Protein AF-C8CCP1-F1 (afdb_monomer)

Sequence (88 aa):
DFESKDPENEIIKPCVNGVLNVMRSCAKAKTVKRVVFTSSAGTVNFTDDFKTPGKVFDEDCWTNVELCRNAKMTGWMYFVSKTLAEKA

Solvent-accessible surface area (backbone atoms only — not comparable to full-atom values): 5355 Å² total; per-residue (Å²): 135,80,78,67,98,50,43,59,76,72,42,24,48,49,45,31,53,50,49,53,52,50,54,53,49,41,62,71,65,72,73,67,87,78,86,83,80,86,80,59,73,55,30,32,59,46,37,98,62,56,84,44,88,87,68,80,80,57,92,87,44,54,35,38,52,65,58,35,68,70,65,58,49,93,46,26,61,56,33,40,17,52,34,51,37,73,74,106

Secondary structure (DSSP, 8-state):
----SSHIIIIIHHHHHHHHHHHHHHHHHS----------GGGTS--TTTTSTT----TT----HHHHHHH--TTHHHHHHHHHHHH-

Nearest PDB structures (foldseek):
  2c29-assembly1_D  TM=9.483E-01  e=2.282E-08  Vitis vinifera
  2iod-assembly1_A  TM=9.132E-01  e=3.726E-07  Vitis vinifera
  8fio-assembly1_A  TM=9.259E-01  e=1.165E-05  Sorghum bicolor
  4qtz-assembly1_A  TM=8.952E-01  e=1.207E-04  Medicago truncatula
  5yw4-assembly1_A  TM=8.191E-01  e=2.104E-03  Scheffersomyces stipitis CBS 6054

Organism: NCBI:txid61308

Structure (mmCIF, N/CA/C/O backbone):
data_AF-C8CCP1-F1
#
_entry.id   AF-C8CCP1-F1
#
loop_
_atom_site.group_PDB
_atom_site.id
_atom_site.type_symbol
_atom_site.label_atom_id
_atom_site.label_alt_id
_atom_site.label_comp_id
_atom_site.label_asym_id
_atom_site.label_entity_id
_atom_site.label_seq_id
_atom_site.pdbx_PDB_ins_code
_atom_site.Cartn_x
_atom_site.Cartn_y
_atom_site.Cartn_z
_atom_site.occupancy
_atom_site.B_iso_or_equiv
_atom_site.auth_seq_id
_atom_site.auth_comp_id
_atom_site.auth_asym_id
_atom_site.auth_atom_id
_atom_site.pdbx_PDB_model_num
ATOM 1 N N . ASP A 1 1 ? 5.322 18.805 -4.629 1.00 62.00 1 ASP A N 1
ATOM 2 C CA . ASP A 1 1 ? 6.727 18.419 -4.473 1.00 62.00 1 ASP A CA 1
ATOM 3 C C . ASP A 1 1 ? 6.768 16.908 -4.293 1.00 62.00 1 ASP A C 1
ATOM 5 O O . ASP A 1 1 ? 6.073 16.409 -3.414 1.00 62.00 1 ASP A O 1
ATOM 9 N N . PHE A 1 2 ? 7.409 16.178 -5.208 1.00 72.44 2 PHE A N 1
ATOM 10 C CA . PHE A 1 2 ? 7.472 14.703 -5.201 1.00 72.44 2 PHE A CA 1
ATOM 11 C C . PHE A 1 2 ? 8.895 14.219 -4.925 1.00 72.44 2 PHE A C 1
ATOM 13 O O . PHE A 1 2 ? 9.266 13.116 -5.325 1.00 72.44 2 PHE A O 1
ATOM 20 N N . GLU A 1 3 ? 9.692 15.037 -4.248 1.00 84.25 3 GLU A N 1
ATOM 21 C CA . GLU A 1 3 ? 11.066 14.715 -3.906 1.00 84.25 3 GLU A CA 1
ATOM 22 C C . GLU A 1 3 ? 11.247 14.744 -2.390 1.00 84.25 3 GLU A C 1
ATOM 24 O O . GLU A 1 3 ? 10.684 15.572 -1.680 1.00 84.25 3 GLU A O 1
ATOM 29 N N . SER A 1 4 ? 12.013 13.784 -1.887 1.00 91.81 4 SER A N 1
ATOM 30 C CA . SER A 1 4 ? 12.428 13.687 -0.493 1.00 91.81 4 SER A CA 1
ATOM 31 C C . SER A 1 4 ? 13.838 13.111 -0.482 1.00 91.81 4 SER A C 1
ATOM 33 O O . SER A 1 4 ? 14.157 12.212 -1.267 1.00 91.81 4 SER A O 1
ATOM 35 N N . LYS A 1 5 ? 14.701 13.652 0.385 1.00 93.31 5 LYS A N 1
ATOM 36 C CA . LYS A 1 5 ? 16.078 13.160 0.554 1.00 93.31 5 LYS A CA 1
ATOM 37 C C . LYS A 1 5 ? 16.128 11.891 1.402 1.00 93.31 5 LYS A C 1
ATOM 39 O O . LYS A 1 5 ? 17.066 11.113 1.261 1.00 93.31 5 LYS A O 1
ATOM 44 N N . ASP A 1 6 ? 15.114 11.679 2.239 1.00 96.06 6 ASP A N 1
ATOM 45 C CA . ASP A 1 6 ? 14.957 10.500 3.085 1.00 96.06 6 ASP A CA 1
ATOM 46 C C . ASP A 1 6 ? 13.502 9.990 3.050 1.00 96.06 6 ASP A C 1
ATOM 48 O O . ASP A 1 6 ? 12.762 10.064 4.036 1.00 96.06 6 ASP A O 1
ATOM 52 N N . PRO A 1 7 ? 13.056 9.455 1.900 1.00 95.81 7 PRO A N 1
ATOM 53 C CA . PRO A 1 7 ? 11.664 9.056 1.708 1.00 95.81 7 PRO A CA 1
ATOM 54 C C . PRO A 1 7 ? 11.242 7.918 2.640 1.00 95.81 7 PRO A C 1
ATOM 56 O O . PRO A 1 7 ? 10.055 7.760 2.929 1.00 95.81 7 PRO A O 1
ATOM 59 N N . GLU A 1 8 ? 12.197 7.125 3.131 1.00 96.75 8 GLU A N 1
ATOM 60 C CA . GLU A 1 8 ? 11.922 6.037 4.061 1.00 96.75 8 GLU A CA 1
ATOM 61 C C . GLU A 1 8 ? 11.442 6.580 5.413 1.00 96.75 8 GLU A C 1
ATOM 63 O O . GLU A 1 8 ? 10.445 6.091 5.949 1.00 96.75 8 GLU A O 1
ATOM 68 N N . ASN A 1 9 ? 12.101 7.615 5.943 1.00 97.69 9 ASN A N 1
ATOM 69 C CA . ASN A 1 9 ? 11.749 8.192 7.241 1.00 97.69 9 ASN A CA 1
ATOM 70 C C . ASN A 1 9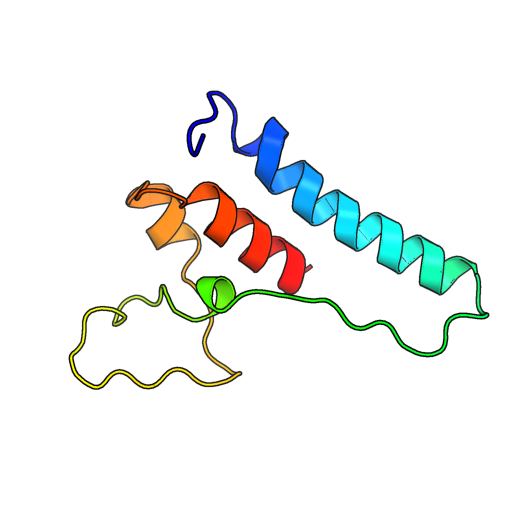 ? 10.756 9.362 7.14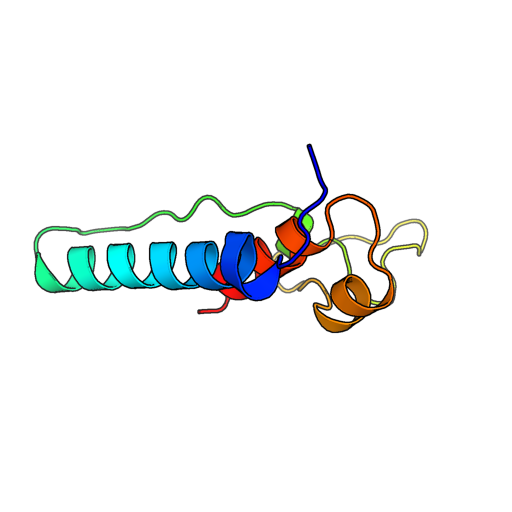8 1.00 97.69 9 ASN A C 1
ATOM 72 O O . ASN A 1 9 ? 10.026 9.591 8.110 1.00 97.69 9 ASN A O 1
ATOM 76 N N . GLU A 1 10 ? 10.674 10.064 6.016 1.00 96.44 10 GLU A N 1
ATOM 77 C CA . GLU A 1 10 ? 9.770 11.212 5.839 1.00 96.44 10 GLU A CA 1
ATOM 78 C C . GLU A 1 10 ? 8.390 10.817 5.293 1.00 96.44 10 GLU A C 1
ATOM 80 O O . GLU A 1 10 ? 7.406 11.508 5.558 1.00 96.44 10 GLU A O 1
ATOM 85 N N . ILE A 1 11 ? 8.286 9.709 4.544 1.00 96.44 11 ILE A N 1
ATOM 86 C CA . ILE A 1 11 ? 7.052 9.346 3.823 1.00 96.44 11 ILE A CA 1
ATOM 87 C C . ILE A 1 11 ? 6.614 7.909 4.118 1.00 96.44 11 ILE A C 1
ATOM 89 O O . ILE A 1 11 ? 5.490 7.692 4.572 1.00 96.44 11 ILE A O 1
ATOM 93 N N . ILE A 1 12 ? 7.478 6.918 3.883 1.00 97.88 12 ILE A N 1
ATOM 94 C CA . ILE A 1 12 ? 7.097 5.498 3.908 1.00 97.88 12 ILE A CA 1
ATOM 95 C C . ILE A 1 12 ? 6.768 5.036 5.331 1.00 97.88 12 ILE A C 1
ATOM 97 O O . ILE A 1 12 ? 5.628 4.647 5.596 1.00 97.88 12 ILE A O 1
ATOM 101 N N . LYS A 1 13 ? 7.719 5.127 6.270 1.00 98.38 13 LYS A N 1
ATOM 102 C CA . LYS A 1 13 ? 7.486 4.722 7.665 1.00 98.38 13 LYS A CA 1
ATOM 103 C C . LYS A 1 13 ? 6.385 5.539 8.343 1.00 98.38 13 LYS A C 1
ATOM 105 O O . LYS A 1 13 ? 5.556 4.916 9.008 1.00 98.38 13 LYS A O 1
ATOM 110 N N . PRO A 1 14 ? 6.315 6.881 8.205 1.00 98.31 14 PRO A N 1
ATOM 111 C CA . PRO A 1 14 ? 5.215 7.648 8.784 1.00 98.31 14 PRO A CA 1
ATOM 112 C C . PRO A 1 14 ? 3.843 7.210 8.273 1.00 98.31 14 PRO A C 1
ATOM 114 O O . PRO A 1 14 ? 2.915 7.102 9.070 1.00 98.31 14 PRO A O 1
ATOM 117 N N . CYS A 1 15 ? 3.714 6.900 6.978 1.00 97.81 15 CYS A N 1
ATOM 118 C CA . CYS A 1 15 ? 2.453 6.430 6.407 1.00 97.81 15 CYS A CA 1
ATOM 119 C C . CYS A 1 15 ? 2.023 5.085 7.012 1.00 97.81 15 CYS A C 1
ATOM 121 O O . CYS A 1 15 ? 0.915 4.981 7.542 1.00 97.81 15 CYS A O 1
ATOM 123 N N . VAL A 1 16 ? 2.919 4.091 7.018 1.00 98.56 16 VAL A N 1
ATOM 124 C CA . VAL A 1 16 ? 2.642 2.753 7.573 1.00 98.56 16 VAL A CA 1
ATOM 125 C C . VAL A 1 16 ? 2.329 2.835 9.069 1.00 98.56 16 VAL A C 1
ATOM 127 O O . VAL A 1 16 ? 1.298 2.345 9.532 1.00 98.56 16 VAL A O 1
ATOM 130 N N . ASN A 1 17 ? 3.182 3.515 9.840 1.00 98.50 17 ASN A N 1
ATOM 131 C CA . ASN A 1 17 ? 2.995 3.652 11.283 1.00 98.50 17 ASN A CA 1
ATOM 132 C C . ASN A 1 17 ? 1.740 4.462 11.626 1.00 98.50 17 ASN A C 1
ATOM 134 O O . ASN A 1 17 ? 1.075 4.157 12.613 1.00 98.50 17 ASN A O 1
ATOM 138 N N . GLY A 1 18 ? 1.398 5.466 10.816 1.00 98.38 18 GLY A N 1
ATOM 139 C CA . GLY A 1 18 ? 0.176 6.248 10.965 1.00 98.38 18 GLY A CA 1
ATOM 140 C C . GLY A 1 18 ? -1.071 5.372 10.886 1.00 98.38 18 GLY A C 1
ATOM 141 O O . GLY A 1 18 ? -1.895 5.408 11.801 1.00 98.38 18 GLY A O 1
ATOM 142 N N . VAL A 1 19 ? -1.171 4.526 9.853 1.00 98.25 19 VAL A N 1
ATOM 143 C CA . VAL A 1 19 ? -2.290 3.580 9.700 1.00 98.25 19 VAL A CA 1
ATOM 144 C C . VAL A 1 19 ? -2.341 2.609 10.876 1.00 98.25 19 VAL A C 1
ATOM 146 O O . VAL A 1 19 ? -3.368 2.522 11.549 1.00 98.25 19 VAL A O 1
ATOM 149 N N . LEU A 1 20 ? -1.224 1.957 11.212 1.00 98.50 20 LEU A N 1
ATOM 150 C CA . LEU A 1 20 ? -1.172 1.006 12.326 1.00 98.50 20 LEU A CA 1
ATOM 151 C C . LEU A 1 20 ? -1.5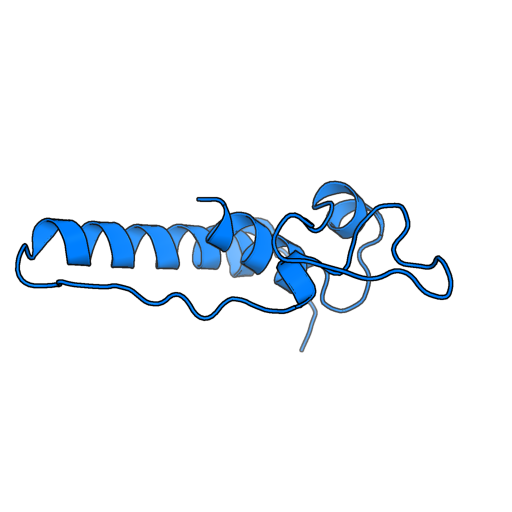65 1.642 13.668 1.00 98.50 20 LEU A C 1
ATOM 153 O O . LEU A 1 20 ? -2.252 1.018 14.477 1.00 98.50 20 LEU A O 1
ATOM 157 N N . ASN A 1 21 ? -1.168 2.889 13.917 1.00 98.62 21 ASN A N 1
ATOM 158 C CA . ASN A 1 21 ? -1.522 3.603 15.143 1.00 98.62 21 ASN A CA 1
ATOM 159 C C . ASN A 1 21 ? -3.020 3.919 15.222 1.00 98.62 21 ASN A C 1
ATOM 161 O O . ASN A 1 21 ? -3.618 3.759 16.292 1.00 98.62 21 ASN A O 1
ATOM 165 N N . VAL A 1 22 ? -3.644 4.308 14.105 1.00 98.25 22 VAL A N 1
ATOM 166 C CA . VAL A 1 22 ? -5.102 4.492 14.031 1.00 98.25 22 VAL A CA 1
ATOM 167 C C . VAL A 1 22 ? -5.814 3.164 14.281 1.00 98.25 22 VAL A C 1
ATOM 169 O O . VAL A 1 22 ? -6.673 3.099 15.159 1.00 98.25 22 VAL A O 1
ATOM 172 N N . MET A 1 23 ? -5.400 2.083 13.612 1.00 98.06 23 MET A N 1
ATOM 173 C CA . MET A 1 23 ? -6.006 0.754 13.773 1.00 98.06 23 MET A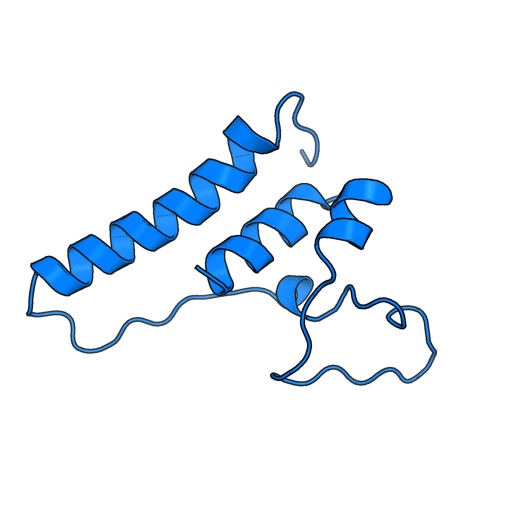 CA 1
ATOM 174 C C . MET A 1 23 ? -5.915 0.247 15.218 1.00 98.06 23 M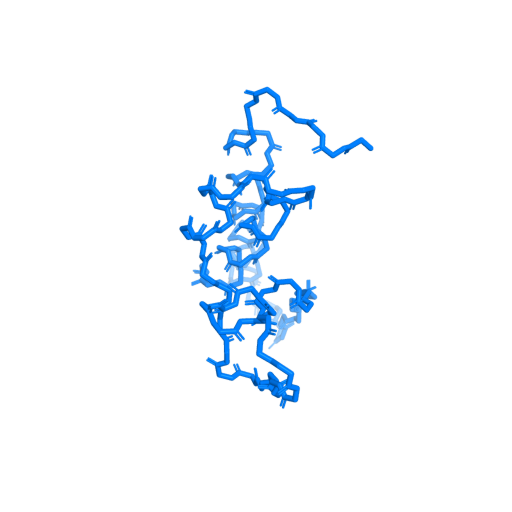ET A C 1
ATOM 176 O O . MET A 1 23 ? -6.917 -0.189 15.792 1.00 98.06 23 MET A O 1
ATOM 180 N N . ARG A 1 24 ? -4.745 0.385 15.859 1.00 98.44 24 ARG A N 1
ATOM 181 C CA . ARG A 1 24 ? -4.556 0.053 17.283 1.00 98.44 24 ARG A CA 1
ATOM 182 C C . ARG A 1 24 ? -5.452 0.892 18.193 1.00 98.44 24 ARG A C 1
ATOM 184 O O . ARG A 1 24 ? -5.997 0.367 19.162 1.00 98.44 24 ARG A O 1
ATOM 191 N N . SER A 1 25 ? -5.628 2.176 17.886 1.00 98.50 25 SER A N 1
ATOM 192 C CA . SER A 1 25 ? -6.496 3.071 18.660 1.00 98.50 25 SER A CA 1
ATOM 193 C C . SER A 1 25 ? -7.969 2.681 18.530 1.00 98.50 25 SER A C 1
ATOM 195 O O . SER A 1 25 ? -8.666 2.592 19.541 1.00 98.50 25 SER A O 1
ATOM 197 N N . CYS A 1 26 ? -8.430 2.360 17.316 1.00 98.25 26 CYS A N 1
ATOM 198 C CA . CYS A 1 26 ? -9.778 1.846 17.069 1.00 98.25 26 CYS A CA 1
ATOM 199 C C . CYS A 1 26 ? -10.030 0.537 17.832 1.00 98.25 26 CYS A C 1
ATOM 201 O O . CYS A 1 26 ? -11.050 0.412 18.512 1.00 98.25 26 CYS A O 1
ATOM 203 N N . ALA A 1 27 ? -9.077 -0.401 17.788 1.00 97.69 27 ALA A N 1
ATOM 204 C CA . ALA A 1 27 ? -9.160 -1.662 18.523 1.00 97.69 27 ALA A CA 1
ATOM 205 C C . ALA A 1 27 ? -9.208 -1.443 20.046 1.00 97.69 27 ALA A C 1
ATOM 207 O O . ALA A 1 27 ? -10.020 -2.055 20.742 1.00 97.69 27 ALA A O 1
ATOM 208 N N . LYS A 1 28 ? -8.385 -0.524 20.572 1.00 98.50 28 LYS A N 1
ATOM 209 C CA . LYS A 1 28 ? -8.362 -0.174 22.000 1.00 98.50 28 LYS A CA 1
ATOM 210 C C . LYS A 1 28 ? -9.664 0.482 22.465 1.00 98.50 28 LYS A C 1
ATOM 212 O O . LYS A 1 28 ? -10.093 0.223 23.587 1.00 98.50 28 LYS A O 1
ATOM 217 N N . ALA A 1 29 ? -10.285 1.314 21.629 1.00 9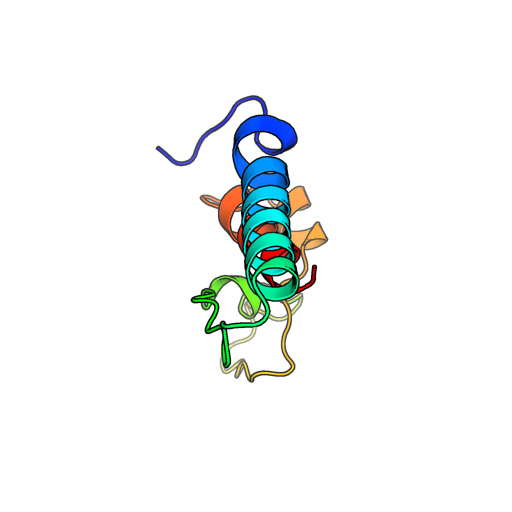8.38 29 ALA A N 1
ATOM 218 C CA . ALA A 1 29 ? -11.512 2.027 21.974 1.00 98.38 29 ALA A CA 1
ATOM 219 C C . ALA A 1 29 ? -12.713 1.091 22.184 1.00 98.38 29 ALA A C 1
ATOM 221 O O . ALA A 1 29 ? -13.622 1.441 22.931 1.00 98.38 29 ALA A O 1
ATOM 222 N N . LYS A 1 30 ? -12.736 -0.085 21.535 1.00 96.44 30 LYS A N 1
ATOM 223 C CA . LYS A 1 30 ? -13.832 -1.080 21.578 1.00 96.44 30 LYS A CA 1
ATOM 224 C C . LYS A 1 30 ? -15.217 -0.568 21.135 1.00 96.44 30 LYS A C 1
ATOM 226 O O . LYS A 1 30 ? -16.174 -1.334 21.136 1.00 96.44 30 LYS A O 1
ATOM 231 N N . THR A 1 31 ? -15.337 0.698 20.736 1.00 98.38 31 THR A N 1
ATOM 232 C CA . THR A 1 31 ? -16.576 1.333 20.252 1.00 98.38 31 THR A CA 1
ATOM 233 C C . THR A 1 31 ? -16.641 1.435 18.727 1.00 98.38 31 THR A C 1
ATOM 235 O O . THR A 1 31 ? -17.725 1.592 18.163 1.00 98.38 31 THR A O 1
ATOM 238 N N . VAL A 1 32 ? -15.497 1.333 18.041 1.00 98.25 32 VAL A N 1
ATOM 239 C CA . VAL A 1 32 ? -15.408 1.407 16.577 1.00 98.25 32 VAL A CA 1
ATOM 240 C C . VAL A 1 32 ? -15.874 0.088 15.967 1.00 98.25 32 VAL A C 1
ATOM 242 O O . VAL A 1 32 ? -15.294 -0.961 16.229 1.00 98.25 32 VAL A O 1
ATOM 245 N N . LYS A 1 33 ? -16.917 0.144 15.132 1.00 98.06 33 LYS A N 1
ATOM 246 C CA . LYS A 1 33 ? -17.522 -1.048 14.507 1.00 98.06 33 LYS A CA 1
ATOM 247 C C . LYS A 1 33 ? -16.924 -1.409 13.149 1.00 98.06 33 LYS A C 1
ATOM 249 O O . LYS A 1 33 ? -16.955 -2.569 12.755 1.00 98.06 33 LYS A O 1
ATOM 254 N N . ARG A 1 34 ? -16.446 -0.415 12.402 1.00 98.06 34 ARG A N 1
ATOM 255 C CA . ARG A 1 34 ? -15.904 -0.582 11.051 1.00 98.06 34 ARG A CA 1
ATOM 256 C C . ARG A 1 34 ? -14.885 0.511 10.784 1.00 98.06 34 ARG A C 1
ATOM 258 O O . ARG A 1 34 ? -15.134 1.667 11.117 1.00 98.06 34 ARG A O 1
ATOM 265 N N . VAL A 1 35 ? -13.782 0.134 10.152 1.00 97.38 35 VAL A N 1
ATOM 266 C CA . VAL A 1 35 ? -12.801 1.064 9.592 1.00 97.38 35 VAL A CA 1
ATOM 267 C C . VAL A 1 35 ? -12.830 0.905 8.078 1.00 97.38 35 VAL A C 1
ATOM 269 O O . VAL A 1 35 ? -12.891 -0.216 7.580 1.00 97.38 35 VAL A O 1
ATOM 272 N N . VAL A 1 36 ? -12.825 2.024 7.360 1.00 97.88 36 VAL A N 1
ATOM 273 C CA . VAL A 1 36 ? -12.640 2.059 5.907 1.00 97.88 36 VAL A CA 1
ATOM 274 C C . VAL A 1 36 ? -11.336 2.796 5.654 1.00 97.88 36 VAL A C 1
ATOM 276 O O . VAL A 1 36 ? -11.196 3.954 6.045 1.00 97.88 36 VAL A O 1
ATOM 279 N N . PHE A 1 37 ? -10.376 2.112 5.042 1.00 96.88 37 PHE A N 1
ATOM 280 C CA . PHE A 1 37 ? -9.107 2.704 4.651 1.00 96.88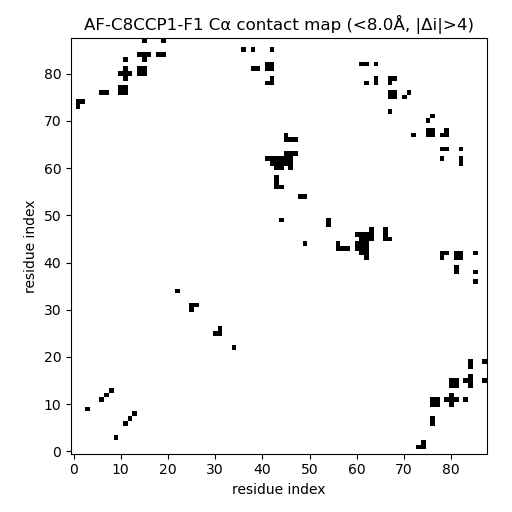 37 PHE A CA 1
ATOM 281 C C . PHE A 1 37 ? -9.186 3.146 3.193 1.00 96.88 37 PHE A C 1
ATOM 283 O O . PHE A 1 37 ? -9.350 2.327 2.293 1.00 96.88 37 PHE A O 1
ATOM 290 N N . THR A 1 38 ? -9.065 4.449 2.947 1.00 97.00 38 THR A N 1
ATOM 291 C CA . THR A 1 38 ? -8.978 4.968 1.581 1.00 97.00 38 THR A CA 1
ATOM 292 C C . THR A 1 38 ? -7.581 4.694 1.034 1.00 97.00 38 THR A C 1
ATOM 294 O O . THR A 1 38 ? -6.622 5.410 1.355 1.00 97.00 38 THR A O 1
ATOM 297 N N . SER A 1 39 ? -7.455 3.649 0.218 1.00 96.44 39 SER A N 1
ATOM 298 C CA . SER A 1 39 ? -6.204 3.329 -0.466 1.00 96.44 39 SER A CA 1
ATOM 299 C C . SER A 1 39 ? -6.000 4.188 -1.729 1.00 96.44 39 SER A C 1
ATOM 301 O O . SER A 1 39 ? -6.286 5.386 -1.712 1.00 96.44 39 SER A O 1
ATOM 303 N N . SER A 1 40 ? -5.413 3.639 -2.790 1.00 97.12 40 SER A N 1
ATOM 304 C CA . SER A 1 40 ? -5.123 4.314 -4.055 1.00 97.12 40 SER A CA 1
ATOM 305 C C . SER A 1 40 ? -4.975 3.281 -5.165 1.00 97.12 40 SER A C 1
ATOM 307 O O . SER A 1 40 ? -4.416 2.223 -4.922 1.00 97.12 40 SER A O 1
ATOM 309 N N . ALA A 1 41 ? -5.337 3.612 -6.407 1.00 96.62 41 ALA A N 1
ATOM 310 C CA . ALA A 1 41 ? -5.034 2.753 -7.562 1.00 96.62 41 ALA A CA 1
ATOM 311 C C . ALA A 1 41 ? -3.520 2.474 -7.721 1.00 96.62 41 ALA A C 1
ATOM 313 O O . ALA A 1 41 ? -3.108 1.490 -8.331 1.00 96.62 41 ALA A O 1
ATOM 314 N N . GLY A 1 42 ? -2.665 3.316 -7.128 1.00 96.25 42 GLY A N 1
ATOM 315 C CA . GLY A 1 42 ? -1.223 3.086 -7.075 1.00 96.25 42 GLY A CA 1
ATOM 316 C C . GLY A 1 42 ? -0.797 1.851 -6.270 1.00 96.25 42 GLY A C 1
ATOM 317 O O . GLY A 1 42 ? 0.369 1.476 -6.364 1.00 96.25 42 GLY A O 1
ATOM 318 N N . THR A 1 43 ? -1.690 1.215 -5.503 1.00 98.00 43 THR A N 1
ATOM 319 C CA . THR A 1 43 ? -1.387 -0.038 -4.790 1.00 98.00 43 THR A CA 1
ATOM 320 C C . THR A 1 43 ? -1.584 -1.288 -5.639 1.00 98.00 43 THR A C 1
ATOM 322 O O . THR A 1 43 ? -1.104 -2.343 -5.234 1.00 98.00 43 THR A O 1
ATOM 325 N N . VAL A 1 44 ? -2.186 -1.160 -6.831 1.00 97.69 44 VAL A N 1
ATOM 326 C CA . VAL A 1 44 ? -2.465 -2.289 -7.739 1.00 97.69 44 VAL A CA 1
ATOM 327 C C . VAL A 1 44 ? -1.844 -2.133 -9.137 1.00 97.69 44 VAL A C 1
ATOM 329 O O . VAL A 1 44 ? -1.540 -3.133 -9.778 1.00 97.69 44 VAL A O 1
ATOM 332 N N . ASN A 1 45 ? -1.592 -0.904 -9.609 1.00 95.06 45 ASN A N 1
ATOM 333 C CA . ASN A 1 45 ? -1.251 -0.646 -11.019 1.00 95.06 45 ASN A CA 1
ATOM 334 C C . ASN A 1 45 ? 0.228 -0.838 -11.417 1.00 95.06 45 ASN A C 1
ATOM 336 O O . ASN A 1 45 ? 0.527 -0.795 -12.607 1.00 95.06 45 ASN A O 1
ATOM 340 N N . PHE A 1 46 ? 1.174 -1.002 -10.484 1.00 96.00 46 PHE A N 1
ATOM 341 C CA . PHE A 1 46 ? 2.609 -1.129 -10.809 1.00 96.00 46 PHE A CA 1
ATOM 342 C C . PHE A 1 46 ? 3.102 -2.574 -10.664 1.00 96.00 46 PHE A C 1
ATOM 344 O O . PHE A 1 46 ? 3.997 -2.866 -9.871 1.00 96.00 46 PHE A O 1
ATOM 351 N N . THR A 1 47 ? 2.487 -3.488 -11.410 1.00 95.56 47 THR A N 1
ATOM 352 C CA . THR A 1 47 ? 2.906 -4.893 -11.559 1.00 95.56 47 THR A CA 1
ATOM 353 C C . THR A 1 47 ? 4.058 -5.029 -12.559 1.00 95.56 47 THR A C 1
ATOM 355 O O . THR A 1 47 ? 4.369 -4.080 -13.269 1.00 95.56 47 THR A O 1
ATOM 358 N N . ASP A 1 48 ? 4.692 -6.198 -12.679 1.00 94.38 48 ASP A N 1
ATOM 359 C CA . ASP A 1 48 ? 5.783 -6.393 -13.656 1.00 94.38 48 ASP A CA 1
ATOM 360 C C . ASP A 1 48 ? 5.318 -6.248 -15.116 1.00 94.38 48 ASP A C 1
ATOM 362 O O . ASP A 1 48 ? 6.067 -5.805 -15.988 1.00 94.38 48 ASP A O 1
ATOM 366 N N . ASP A 1 49 ? 4.050 -6.564 -15.378 1.00 93.88 49 ASP A N 1
ATOM 367 C CA . ASP A 1 49 ? 3.404 -6.507 -16.686 1.00 93.88 49 ASP A CA 1
ATOM 368 C C . ASP A 1 49 ? 2.588 -5.220 -16.909 1.00 93.88 49 ASP A C 1
ATOM 370 O O . ASP A 1 49 ? 1.840 -5.144 -17.883 1.00 93.88 49 ASP A O 1
ATOM 374 N N . PHE A 1 50 ? 2.742 -4.188 -16.066 1.00 91.94 50 PHE A N 1
ATOM 375 C CA . PHE A 1 50 ? 1.888 -2.987 -16.079 1.00 91.94 50 PHE A CA 1
ATOM 376 C C . PHE A 1 50 ? 1.885 -2.187 -17.389 1.00 91.94 50 PHE A C 1
ATOM 378 O O . PHE A 1 50 ? 0.975 -1.400 -17.642 1.00 91.94 50 PHE A O 1
ATOM 385 N N . LYS A 1 51 ? 2.912 -2.362 -18.228 1.00 92.38 51 LYS A N 1
ATOM 386 C CA . LYS A 1 51 ? 3.014 -1.722 -19.550 1.00 92.38 51 LYS A CA 1
ATOM 387 C C . LYS A 1 51 ? 2.343 -2.527 -20.665 1.00 92.38 51 LYS A C 1
ATOM 389 O O . LYS A 1 51 ? 2.331 -2.070 -21.806 1.00 92.38 51 LYS A O 1
ATOM 394 N N . THR A 1 52 ? 1.825 -3.716 -20.364 1.00 96.25 52 THR A N 1
ATOM 395 C CA . THR A 1 52 ? 1.179 -4.587 -21.348 1.00 96.25 52 THR A CA 1
ATOM 396 C C . THR A 1 52 ? -0.131 -3.948 -21.809 1.00 96.25 52 THR A C 1
ATOM 398 O O . THR A 1 52 ? -1.009 -3.696 -20.979 1.00 96.25 52 THR A O 1
ATOM 401 N N . PRO A 1 53 ? -0.302 -3.671 -23.116 1.00 95.88 53 PRO A N 1
ATOM 402 C CA . PRO A 1 53 ? -1.557 -3.139 -23.631 1.00 95.88 53 PRO A CA 1
ATOM 403 C C . PRO A 1 53 ? -2.728 -4.056 -23.276 1.00 95.88 53 PRO A C 1
ATOM 405 O O .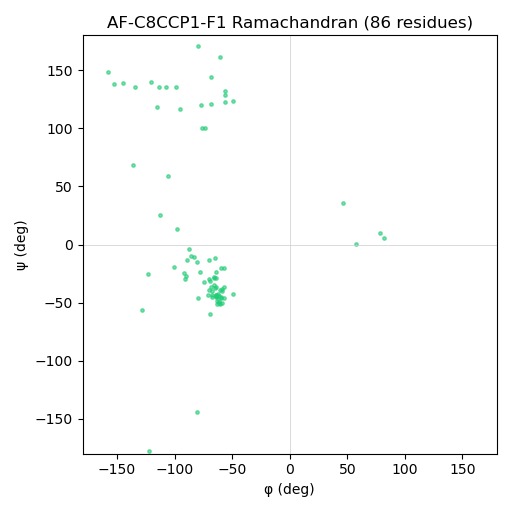 PRO A 1 53 ? -2.656 -5.266 -23.472 1.00 95.88 53 PRO A O 1
ATOM 408 N N . GLY A 1 54 ? -3.808 -3.479 -22.751 1.00 94.44 54 GLY A N 1
ATOM 409 C CA . GLY A 1 54 ? -4.983 -4.244 -22.331 1.00 94.44 54 GLY A CA 1
ATOM 410 C C . GLY A 1 54 ? -4.844 -4.954 -20.982 1.00 94.44 54 GLY A C 1
ATOM 411 O O . GLY A 1 54 ? -5.726 -5.740 -20.643 1.00 94.44 54 GLY A O 1
ATOM 412 N N . LYS A 1 55 ? -3.790 -4.682 -20.194 1.00 94.94 55 LYS A N 1
ATOM 413 C CA . LYS A 1 55 ? -3.715 -5.142 -18.802 1.00 94.94 55 LYS A CA 1
ATOM 414 C C . LYS A 1 55 ? -4.937 -4.648 -18.024 1.00 94.94 55 LYS A C 1
ATOM 416 O O . LYS A 1 55 ? -5.193 -3.447 -17.946 1.00 94.94 55 LYS A O 1
ATOM 421 N N . VAL A 1 56 ? -5.667 -5.595 -17.446 1.00 95.62 56 VAL A N 1
ATOM 422 C CA . VAL A 1 56 ? -6.745 -5.347 -16.488 1.00 95.62 56 VAL A CA 1
ATOM 423 C C . VAL A 1 56 ? -6.180 -5.564 -15.089 1.00 95.62 56 VAL A C 1
ATOM 425 O O . VAL A 1 56 ? -5.439 -6.523 -14.865 1.00 95.62 56 VAL A O 1
ATOM 428 N N . PHE A 1 57 ? -6.502 -4.650 -14.180 1.00 96.12 57 PHE A N 1
ATOM 429 C CA . PHE A 1 57 ? -6.180 -4.755 -12.762 1.00 96.12 57 PHE A CA 1
ATOM 430 C C . PHE A 1 57 ? -7.467 -5.045 -11.995 1.00 96.12 57 PHE A C 1
ATOM 432 O O . PHE A 1 57 ? -8.495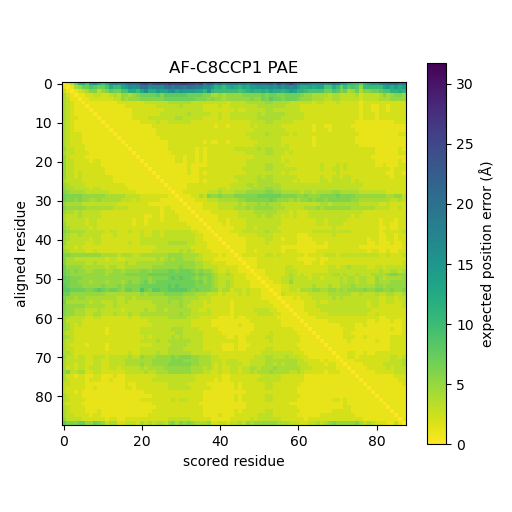 -4.422 -12.264 1.00 96.12 57 PHE A O 1
ATOM 439 N N . ASP A 1 58 ? -7.387 -5.983 -11.065 1.00 95.62 58 ASP A N 1
ATOM 440 C CA . ASP A 1 58 ? -8.453 -6.374 -10.148 1.00 95.62 58 ASP A CA 1
ATOM 441 C C . ASP A 1 58 ? -7.985 -6.204 -8.693 1.00 95.62 58 ASP A C 1
ATOM 443 O O . ASP A 1 58 ? -6.884 -5.711 -8.425 1.00 95.62 58 ASP A O 1
ATOM 447 N N . GLU A 1 59 ? -8.837 -6.575 -7.742 1.00 95.44 59 GLU A N 1
ATOM 448 C CA . GLU A 1 59 ? -8.577 -6.457 -6.307 1.00 95.44 59 GLU A CA 1
ATOM 449 C C . GLU A 1 59 ? -7.503 -7.430 -5.785 1.00 95.44 59 GLU A C 1
ATOM 451 O O . GLU A 1 59 ? -7.004 -7.236 -4.676 1.00 95.44 59 GLU A O 1
ATOM 456 N N . ASP A 1 60 ? -7.112 -8.437 -6.573 1.00 95.62 60 ASP A N 1
ATOM 457 C CA . ASP A 1 60 ? -6.041 -9.381 -6.228 1.00 95.62 60 ASP A CA 1
ATOM 458 C C . ASP A 1 60 ? -4.655 -8.886 -6.688 1.00 95.62 60 ASP A C 1
ATOM 460 O O . ASP A 1 60 ? -3.613 -9.401 -6.259 1.00 95.62 60 ASP A O 1
ATOM 464 N N . CYS A 1 61 ? -4.616 -7.865 -7.549 1.00 97.00 61 CYS A N 1
ATOM 465 C CA . CYS A 1 61 ? -3.382 -7.249 -8.013 1.00 97.00 61 CYS A CA 1
ATOM 466 C C . CYS A 1 61 ? -2.668 -6.482 -6.893 1.00 97.00 61 CYS A C 1
ATOM 468 O O . CYS A 1 61 ? -3.274 -5.783 -6.087 1.00 97.00 61 CYS A O 1
ATOM 470 N N . TRP A 1 62 ? -1.335 -6.528 -6.906 1.00 98.00 62 TRP A N 1
ATOM 471 C CA . TRP A 1 62 ? -0.502 -5.726 -6.017 1.00 98.00 62 TRP A CA 1
ATOM 472 C C . TRP A 1 62 ? 0.646 -5.082 -6.774 1.00 98.00 62 TRP A C 1
ATOM 474 O O . TRP A 1 62 ? 1.374 -5.740 -7.517 1.00 98.00 62 TRP A O 1
ATOM 484 N N . THR A 1 63 ? 0.876 -3.806 -6.487 1.00 98.19 63 THR A N 1
ATOM 485 C CA . THR A 1 63 ? 2.071 -3.082 -6.902 1.00 98.19 63 THR A CA 1
ATOM 486 C C . THR A 1 63 ? 3.318 -3.810 -6.406 1.00 98.19 63 THR A C 1
ATOM 488 O O . THR A 1 63 ? 3.470 -4.114 -5.214 1.00 98.19 63 THR A O 1
ATOM 491 N N . ASN A 1 64 ? 4.243 -4.054 -7.331 1.00 97.81 64 ASN A N 1
ATOM 492 C CA . ASN A 1 64 ? 5.573 -4.543 -7.032 1.00 97.81 64 ASN A CA 1
ATOM 493 C C . ASN A 1 64 ? 6.392 -3.399 -6.410 1.00 97.81 64 ASN A C 1
ATOM 495 O O . ASN A 1 64 ? 6.912 -2.512 -7.087 1.00 97.81 64 ASN A O 1
ATOM 499 N N . VAL A 1 65 ? 6.507 -3.428 -5.081 1.00 97.94 65 VAL A N 1
ATOM 500 C CA . VAL A 1 65 ? 7.248 -2.424 -4.302 1.00 97.94 65 VAL A CA 1
ATOM 501 C C . VAL A 1 65 ? 8.706 -2.323 -4.750 1.00 97.94 65 VAL A C 1
ATOM 503 O O . VAL A 1 65 ? 9.255 -1.222 -4.787 1.00 97.94 65 VAL A O 1
ATOM 506 N N . GLU A 1 66 ? 9.324 -3.446 -5.112 1.00 97.88 66 GLU A N 1
ATOM 507 C CA . GLU A 1 66 ? 10.723 -3.486 -5.532 1.00 97.88 66 GLU A CA 1
ATOM 508 C C . GLU A 1 66 ? 10.910 -2.815 -6.894 1.00 97.88 66 GLU A C 1
ATOM 510 O O . GLU A 1 66 ? 11.839 -2.029 -7.083 1.00 97.88 66 GLU A O 1
ATOM 515 N N . LEU A 1 67 ? 9.960 -3.014 -7.814 1.00 96.88 67 LEU A N 1
ATOM 516 C CA . LEU A 1 67 ? 9.914 -2.280 -9.077 1.00 96.88 67 LEU A CA 1
ATOM 517 C C . LEU A 1 67 ? 9.852 -0.766 -8.831 1.00 96.88 67 LEU A C 1
ATOM 519 O O . LEU A 1 67 ? 10.627 -0.021 -9.432 1.00 96.88 67 LEU A O 1
ATOM 523 N N . CYS A 1 68 ? 8.993 -0.296 -7.920 1.00 96.94 68 CYS A N 1
ATOM 524 C CA . CYS A 1 68 ? 8.910 1.130 -7.589 1.00 96.94 68 CYS A CA 1
ATOM 525 C C . CYS A 1 68 ? 10.210 1.664 -6.960 1.00 96.94 68 CYS A C 1
ATOM 527 O O . CYS A 1 68 ? 10.671 2.745 -7.338 1.00 96.94 68 CYS A O 1
ATOM 529 N N . ARG A 1 69 ? 10.818 0.918 -6.024 1.00 96.56 69 ARG A N 1
ATOM 530 C CA . ARG A 1 69 ? 12.078 1.302 -5.358 1.00 96.56 69 ARG A CA 1
ATOM 531 C C . ARG A 1 69 ? 13.256 1.375 -6.331 1.00 96.56 69 ARG A C 1
ATOM 533 O O . ARG A 1 69 ? 14.085 2.275 -6.191 1.00 96.56 69 ARG A O 1
ATOM 540 N N . ASN A 1 70 ? 13.298 0.481 -7.318 1.00 96.56 70 ASN A N 1
ATOM 541 C CA . ASN A 1 70 ? 14.358 0.433 -8.324 1.00 96.56 70 ASN A CA 1
ATOM 542 C C . ASN A 1 70 ? 14.169 1.471 -9.428 1.00 96.56 70 ASN A C 1
ATOM 544 O O . ASN A 1 70 ? 15.114 2.178 -9.773 1.00 96.56 70 ASN A O 1
ATOM 548 N N . ALA A 1 71 ? 12.953 1.604 -9.962 1.00 94.38 71 ALA A N 1
ATOM 549 C CA . ALA A 1 71 ? 12.679 2.542 -11.046 1.00 94.38 71 ALA A CA 1
ATOM 550 C C . ALA A 1 71 ? 12.741 4.005 -10.590 1.00 94.38 71 ALA A C 1
ATOM 552 O O . ALA A 1 71 ? 13.045 4.877 -11.402 1.00 94.38 71 ALA A O 1
ATOM 553 N N . LYS A 1 72 ? 12.417 4.278 -9.316 1.00 93.44 72 LYS A N 1
ATOM 554 C CA . LYS A 1 72 ? 12.342 5.628 -8.733 1.00 93.44 72 LYS A CA 1
ATOM 555 C C . LYS A 1 72 ? 11.584 6.630 -9.614 1.00 93.44 72 LYS A C 1
ATOM 557 O O . LYS A 1 72 ? 11.942 7.805 -9.674 1.00 93.44 72 LYS A O 1
ATOM 562 N N . MET A 1 73 ? 10.533 6.175 -10.304 1.00 92.62 73 MET A N 1
ATOM 563 C CA . MET A 1 73 ? 9.703 7.055 -11.128 1.00 92.62 73 MET A CA 1
ATOM 564 C C . MET A 1 73 ? 9.049 8.151 -10.280 1.00 92.62 73 MET A C 1
ATOM 566 O O . MET A 1 73 ? 8.923 8.013 -9.063 1.00 92.62 73 MET A O 1
ATOM 570 N N . THR A 1 74 ? 8.583 9.231 -10.908 1.00 93.00 74 THR A N 1
ATOM 571 C CA . THR A 1 74 ? 7.867 10.302 -10.203 1.00 93.00 74 THR A CA 1
ATOM 572 C C . THR A 1 74 ? 6.758 9.726 -9.317 1.00 93.00 74 THR A C 1
ATOM 574 O O . THR A 1 74 ? 5.890 8.994 -9.788 1.00 93.00 74 THR A O 1
ATOM 577 N N . GLY A 1 75 ? 6.810 10.034 -8.018 1.00 93.19 75 GLY A N 1
ATOM 578 C CA . GLY A 1 75 ? 5.842 9.538 -7.039 1.00 93.19 75 GLY A CA 1
ATOM 579 C C . GLY A 1 75 ? 6.096 8.124 -6.497 1.00 93.19 75 GLY A C 1
ATOM 580 O O . GLY A 1 75 ? 5.283 7.650 -5.708 1.00 93.19 75 GLY A O 1
ATOM 581 N N . TRP A 1 76 ? 7.209 7.456 -6.831 1.00 95.81 76 TRP A N 1
ATOM 582 C CA . TRP A 1 76 ? 7.501 6.082 -6.380 1.00 95.81 76 TRP A CA 1
ATOM 583 C C . TRP A 1 76 ? 7.330 5.882 -4.868 1.00 95.81 76 TRP A C 1
ATOM 585 O O . TRP A 1 76 ? 6.727 4.906 -4.435 1.00 95.81 76 TRP A O 1
ATOM 595 N N . MET A 1 77 ? 7.801 6.831 -4.057 1.00 96.94 77 MET A N 1
ATOM 596 C CA . MET A 1 77 ? 7.715 6.761 -2.596 1.00 96.94 77 MET A CA 1
ATOM 597 C C . MET A 1 77 ? 6.277 6.822 -2.075 1.00 96.94 77 MET A C 1
ATOM 599 O O . MET A 1 77 ? 5.985 6.230 -1.040 1.00 96.94 77 MET A O 1
ATOM 603 N N . TYR A 1 78 ? 5.368 7.477 -2.804 1.00 96.69 78 TYR A N 1
ATOM 604 C CA . TYR A 1 78 ? 3.936 7.447 -2.511 1.00 96.69 78 TYR A CA 1
ATOM 605 C C . TYR A 1 78 ? 3.334 6.073 -2.837 1.00 96.69 78 TYR A C 1
ATOM 607 O O . TYR A 1 78 ? 2.585 5.529 -2.031 1.00 96.69 78 TYR A O 1
ATOM 615 N N . PHE A 1 79 ? 3.685 5.471 -3.979 1.00 97.06 79 PHE A N 1
ATOM 616 C CA . PHE A 1 79 ? 3.188 4.135 -4.333 1.00 97.06 79 PHE A CA 1
ATOM 617 C C . PHE A 1 79 ? 3.682 3.079 -3.343 1.00 97.06 79 PHE A C 1
ATOM 619 O O . PHE A 1 79 ? 2.893 2.269 -2.859 1.00 97.06 79 PHE A O 1
ATOM 626 N N . VAL A 1 80 ? 4.961 3.145 -2.962 1.00 98.00 80 VAL A N 1
ATOM 627 C CA . VAL A 1 80 ? 5.540 2.273 -1.934 1.00 98.00 80 VAL A CA 1
ATOM 628 C C . VAL A 1 80 ? 4.851 2.482 -0.587 1.00 98.00 80 VAL A C 1
ATOM 630 O O . VAL A 1 80 ? 4.435 1.503 0.029 1.00 98.00 80 VAL A O 1
ATOM 633 N N . SER A 1 81 ? 4.688 3.730 -0.132 1.00 98.12 81 SER A N 1
ATOM 634 C CA . SER A 1 81 ? 4.083 4.008 1.175 1.00 98.12 81 SER A CA 1
ATOM 635 C C . SER A 1 81 ? 2.629 3.546 1.248 1.00 98.12 81 SER A C 1
ATOM 637 O O . SER A 1 81 ? 2.264 2.870 2.207 1.00 98.12 81 SER A O 1
ATOM 639 N N . LYS A 1 82 ? 1.818 3.820 0.218 1.00 98.38 82 LYS A N 1
ATOM 640 C CA . LYS A 1 82 ? 0.421 3.368 0.148 1.00 98.38 82 LYS A CA 1
ATOM 641 C C . LYS A 1 82 ? 0.311 1.849 0.084 1.00 98.38 82 LYS A C 1
ATOM 643 O O . LYS A 1 82 ? -0.491 1.293 0.824 1.00 98.38 82 LYS A O 1
ATOM 648 N N . THR A 1 83 ? 1.137 1.191 -0.732 1.00 98.50 83 THR A N 1
ATOM 649 C CA . THR A 1 83 ? 1.114 -0.276 -0.873 1.00 98.50 83 THR A CA 1
ATOM 650 C C . THR A 1 83 ? 1.497 -0.959 0.436 1.00 98.50 83 THR A C 1
ATOM 652 O O . THR A 1 83 ? 0.828 -1.892 0.867 1.00 98.50 83 THR A O 1
ATOM 655 N N . LEU A 1 84 ? 2.553 -0.486 1.106 1.00 98.50 84 LEU A N 1
ATOM 656 C CA . LEU A 1 84 ? 2.969 -1.045 2.393 1.00 98.50 84 LEU A CA 1
ATOM 657 C C . LEU A 1 84 ? 1.963 -0.742 3.507 1.00 98.50 84 LEU A C 1
ATOM 659 O O . LEU A 1 84 ? 1.746 -1.594 4.358 1.00 98.50 84 LEU A O 1
ATOM 663 N N . ALA A 1 85 ? 1.340 0.439 3.502 1.00 98.44 85 ALA A N 1
ATOM 664 C CA . ALA A 1 85 ? 0.338 0.804 4.499 1.00 98.44 85 ALA A CA 1
ATOM 665 C C . ALA A 1 85 ? -0.962 -0.003 4.357 1.00 98.44 85 ALA A C 1
ATOM 667 O O . ALA A 1 85 ? -1.616 -0.256 5.360 1.00 98.44 85 ALA A O 1
ATOM 668 N N . GLU A 1 86 ? -1.331 -0.407 3.138 1.00 98.38 86 GLU A N 1
ATOM 669 C CA . GLU A 1 86 ? -2.488 -1.276 2.896 1.00 98.38 86 GLU A CA 1
ATOM 670 C C . GLU A 1 86 ? -2.225 -2.740 3.287 1.00 98.38 86 GLU A C 1
ATOM 672 O O . GLU A 1 86 ? -3.138 -3.424 3.736 1.00 98.38 86 GLU A O 1
ATOM 677 N N . LYS A 1 87 ? -0.978 -3.217 3.150 1.00 96.81 87 LYS A N 1
ATOM 678 C CA . LYS A 1 87 ? -0.576 -4.592 3.508 1.00 96.81 87 LYS A CA 1
ATOM 679 C C . LYS A 1 87 ? -0.324 -4.820 5.005 1.00 96.81 87 LYS A C 1
ATOM 681 O O . LYS A 1 87 ? -0.169 -5.974 5.401 1.00 96.81 87 LYS A O 1
ATOM 686 N N . ALA A 1 88 ? -0.176 -3.754 5.790 1.00 93.69 88 ALA A N 1
ATOM 687 C CA . ALA A 1 88 ? 0.230 -3.801 7.197 1.00 93.69 88 ALA A CA 1
ATOM 688 C C . ALA A 1 88 ? -0.929 -4.136 8.146 1.00 93.69 88 ALA A C 1
ATOM 690 O O . ALA A 1 88 ? -0.674 -4.887 9.116 1.00 93.69 88 ALA A O 1
#

Radius of gyration: 14.79 Å; Cα contacts (8 Å, |Δi|>4): 91; chains: 1; bounding box: 34×28×46 Å

Foldseek 3Di:
DQDDPCLVVPPQVCLQVVLVVVVVVLVVVVPNDDDDDDFDCLQFQQDPCNVPPPDDTDPVGGHDLVSLVVVVPRNSSVSNNRNNNVVD

InterPro domains:
  IPR036291 NAD(P)-binding domain superfamily [SSF51735] (6-87)
  IPR050425 NAD(P)-dependent dehydratase-like [PTHR10366] (7-88)

pLDDT: mean 95.88, std 4.95, range [62.0, 98.62]

Mean predicted aligned error: 2.83 Å